Protein AF-A0A959KXU4-F1 (afdb_monomer_lite)

Foldseek 3Di:
DVVVVVVVVVVCVVVCPPPLVVVLVVLLVVLLVCLLVPQDDPDPVVCLLAPVLLCVVVVNDDPVVHDPCVVVVVHDCPRNVVLNVQQVVCVVVVNNDPSVSSSVVSSVVSVVVSVVVVVD

pLDDT: mean 89.38, std 8.3, range [63.88, 97.56]

Sequence (120 aa):
MWRRFLHSLRQAGEEARLPLLPLLGVCLLFHLWTAYASIGYHHADEHFQILEFANHALKGSPASDLPWEYGERIRPALQPMLAAGFFQALSWLGVDHVIWWNYLLKALTSMISLLTIVLA

Radius of gyration: 19.83 Å; chains: 1; bounding box: 32×41×54 Å

Secondary structure (DSSP, 8-state):
-HHHHHHHHHHHHHH----HHHHHHHHHHHHHHHHHH--S-SSTHHHHTTHHHHHHHTTSS-GGGS-HHHHHT-S-SHHHHHHHHHHHHHHHTT---HHHHHHHHHHHHHHHHHHHHHH-

Structure (mmCIF, N/CA/C/O backbone):
data_AF-A0A959KXU4-F1
#
_entry.id   AF-A0A959KXU4-F1
#
loop_
_atom_site.group_PDB
_atom_site.id
_atom_site.type_symbol
_atom_site.label_atom_id
_atom_site.label_alt_id
_atom_site.label_comp_id
_atom_site.label_asym_id
_atom_site.label_entity_id
_atom_site.label_seq_id
_atom_site.pdbx_PDB_ins_code
_atom_site.Cartn_x
_atom_site.Cartn_y
_atom_site.Cartn_z
_atom_site.occupancy
_atom_site.B_iso_or_equiv
_atom_site.auth_seq_id
_atom_site.auth_comp_id
_atom_site.auth_asym_id
_atom_site.auth_atom_id
_atom_site.pdbx_PDB_model_num
ATOM 1 N N . MET A 1 1 ? -14.734 -25.777 33.171 1.00 72.38 1 MET A N 1
ATOM 2 C CA . MET A 1 1 ? -13.634 -24.825 32.897 1.00 72.38 1 MET A CA 1
ATOM 3 C C . MET A 1 1 ? -13.990 -23.872 31.751 1.00 72.38 1 MET A C 1
ATOM 5 O O . MET A 1 1 ? -14.083 -22.678 31.993 1.00 72.38 1 MET A O 1
ATOM 9 N N . TRP A 1 2 ? -14.340 -24.380 30.564 1.00 63.88 2 TRP A N 1
ATOM 10 C CA . TRP A 1 2 ? -14.630 -23.564 29.369 1.00 63.88 2 TRP A CA 1
ATOM 11 C C . TRP A 1 2 ? -15.817 -22.592 29.480 1.00 63.88 2 TRP A C 1
ATOM 13 O O . TRP A 1 2 ? -15.726 -21.444 29.067 1.00 63.88 2 TRP A O 1
ATOM 23 N N . ARG A 1 3 ? -16.924 -23.010 30.109 1.00 84.12 3 ARG A N 1
ATOM 24 C CA . ARG A 1 3 ? -18.111 -22.147 30.274 1.00 84.12 3 ARG A CA 1
ATOM 25 C C . ARG A 1 3 ? -17.838 -20.886 31.095 1.00 84.12 3 ARG A C 1
ATOM 27 O O . ARG A 1 3 ? -18.394 -19.842 30.788 1.00 84.12 3 ARG A O 1
ATOM 34 N N . ARG A 1 4 ? -16.979 -20.979 32.117 1.00 85.94 4 ARG A N 1
ATOM 35 C CA . ARG A 1 4 ? -16.603 -19.821 32.943 1.00 85.94 4 ARG A CA 1
ATOM 36 C C . ARG A 1 4 ? -15.742 -18.849 32.147 1.00 85.94 4 ARG A C 1
ATOM 38 O O . ARG A 1 4 ? -16.044 -17.670 32.162 1.00 85.94 4 ARG A O 1
ATOM 45 N N . PHE A 1 5 ? -14.771 -19.369 31.394 1.00 82.88 5 PHE A N 1
ATOM 46 C CA . PHE A 1 5 ? -13.923 -18.579 30.502 1.00 82.88 5 PHE A CA 1
ATOM 47 C C . PHE A 1 5 ? -14.739 -17.808 29.448 1.00 82.88 5 PHE A C 1
ATOM 49 O O . PHE A 1 5 ? -14.576 -16.599 29.298 1.00 82.88 5 PHE A O 1
ATOM 56 N N . LEU A 1 6 ? -15.686 -18.481 28.786 1.00 82.06 6 LEU A N 1
ATOM 57 C CA . LEU A 1 6 ? -16.576 -17.851 27.805 1.00 82.06 6 LEU A CA 1
ATOM 58 C C . LEU A 1 6 ? -17.501 -16.800 28.438 1.00 82.06 6 LEU A C 1
ATOM 60 O O . LEU A 1 6 ? -17.713 -15.744 27.850 1.00 82.06 6 LEU A O 1
ATOM 64 N N . HIS A 1 7 ? -18.012 -17.052 29.647 1.00 81.38 7 HIS A N 1
ATOM 65 C CA . HIS A 1 7 ? -18.781 -16.051 30.390 1.00 81.38 7 HIS A CA 1
ATOM 66 C C . HIS A 1 7 ? -17.941 -14.829 30.769 1.00 81.38 7 HIS A C 1
ATOM 68 O O . HIS A 1 7 ? -18.424 -13.714 30.606 1.00 81.38 7 HIS A O 1
ATOM 74 N N . SER A 1 8 ? -16.693 -15.016 31.205 1.00 78.50 8 SER A N 1
ATOM 75 C CA . SER A 1 8 ? -15.790 -13.902 31.513 1.00 78.50 8 SER A CA 1
ATOM 76 C C . SER A 1 8 ? -15.415 -13.082 30.278 1.00 78.50 8 SER A C 1
ATOM 78 O O . SER A 1 8 ? -15.364 -11.864 30.374 1.00 78.50 8 SER A O 1
ATOM 80 N N . LEU A 1 9 ? -15.224 -13.704 29.108 1.00 74.62 9 LEU A N 1
ATOM 81 C CA . LEU A 1 9 ? -14.994 -12.965 27.859 1.00 74.62 9 LEU A CA 1
ATOM 82 C C . LEU A 1 9 ? -16.229 -12.175 27.424 1.00 74.62 9 LEU A C 1
ATOM 84 O O . LEU A 1 9 ? -16.106 -11.043 26.965 1.00 74.62 9 LEU A O 1
ATOM 88 N N . ARG A 1 10 ? -17.422 -12.752 27.596 1.00 73.88 10 ARG A N 1
ATOM 89 C CA . ARG A 1 10 ? -18.679 -12.070 27.284 1.00 73.88 10 ARG A CA 1
ATOM 90 C C . ARG A 1 10 ? -18.936 -10.892 28.224 1.00 73.88 10 ARG A C 1
ATOM 92 O O . ARG A 1 10 ? -19.278 -9.823 27.743 1.00 73.88 10 ARG A O 1
ATOM 99 N N . GLN A 1 11 ? -18.730 -11.069 29.530 1.00 78.06 11 GLN A N 1
ATOM 100 C CA . GLN A 1 11 ? -18.829 -9.973 30.499 1.00 78.06 11 GLN A CA 1
ATOM 101 C C . GLN A 1 11 ? -17.797 -8.884 30.217 1.00 78.06 11 GLN A C 1
ATOM 103 O O . GLN A 1 11 ? -18.164 -7.719 30.157 1.00 78.06 11 GLN A O 1
ATOM 108 N N . ALA A 1 12 ? -16.541 -9.255 29.949 1.00 70.62 12 ALA A N 1
ATOM 109 C CA . ALA A 1 12 ? -15.511 -8.294 29.574 1.00 70.62 12 ALA A CA 1
ATOM 110 C C . ALA A 1 12 ? -15.875 -7.529 28.292 1.00 70.62 12 ALA A C 1
ATOM 112 O O . ALA A 1 12 ? -15.608 -6.340 28.218 1.00 70.62 12 ALA A O 1
ATOM 113 N N . GLY A 1 13 ? -16.510 -8.172 27.305 1.00 64.06 13 GLY A N 1
ATOM 114 C CA . GLY A 1 13 ? -17.003 -7.512 26.092 1.00 64.06 13 GLY A CA 1
ATOM 115 C C . GLY A 1 13 ? -18.200 -6.581 26.327 1.00 64.06 13 GLY A C 1
ATOM 116 O O . GLY A 1 13 ? -18.276 -5.527 25.707 1.00 64.06 13 GLY A O 1
ATOM 117 N N . GLU A 1 14 ? -19.114 -6.936 27.235 1.00 68.06 14 GLU A N 1
ATOM 118 C CA . GLU A 1 14 ? -20.256 -6.087 27.616 1.00 68.06 14 GLU A CA 1
ATOM 119 C C . GLU A 1 14 ? -19.831 -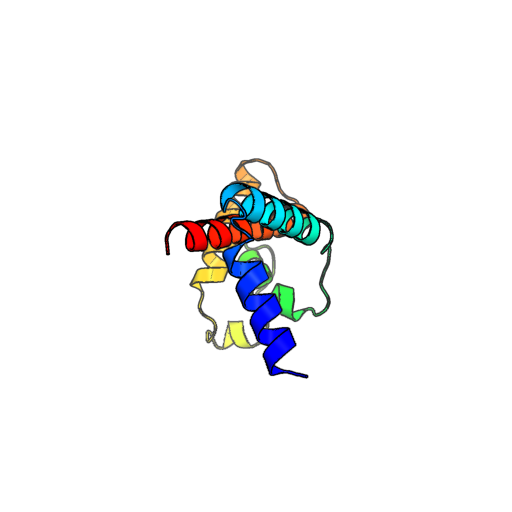4.897 28.506 1.00 68.06 14 GLU A C 1
ATOM 121 O O . GLU A 1 14 ? -20.417 -3.814 28.418 1.00 68.06 14 GLU A O 1
ATOM 126 N N . GLU A 1 15 ? -18.787 -5.066 29.324 1.00 68.62 15 GLU A N 1
ATOM 127 C CA . GLU A 1 15 ? -18.176 -4.011 30.147 1.00 68.62 15 GLU A CA 1
ATOM 128 C C . GLU A 1 15 ? -17.208 -3.124 29.356 1.00 68.62 15 GLU A C 1
ATOM 130 O O . GLU A 1 15 ? -17.120 -1.920 29.613 1.00 68.62 15 GLU A O 1
ATOM 135 N N . ALA A 1 16 ? -16.522 -3.688 28.358 1.00 64.06 16 ALA A N 1
ATOM 136 C CA . ALA A 1 16 ? -15.686 -2.970 27.408 1.00 64.06 16 ALA A CA 1
ATOM 137 C C . ALA A 1 16 ? -16.560 -2.161 26.443 1.00 64.06 16 ALA A C 1
ATOM 139 O O . ALA A 1 16 ? -16.619 -2.410 25.241 1.00 64.06 16 ALA A O 1
ATOM 140 N N . ARG A 1 17 ? -17.179 -1.097 26.958 1.00 65.38 17 ARG A N 1
ATOM 141 C CA . ARG A 1 17 ? -17.645 0.043 26.161 1.00 65.38 17 ARG A CA 1
ATOM 142 C C . ARG A 1 17 ? -16.438 0.830 25.650 1.00 65.38 17 ARG A C 1
ATOM 144 O O . ARG A 1 17 ? -16.310 2.021 25.926 1.00 65.38 17 ARG A O 1
ATOM 151 N N . LEU A 1 18 ? -15.506 0.159 24.973 1.00 67.44 18 LEU A N 1
ATOM 152 C CA . LEU A 1 18 ? -14.380 0.838 24.358 1.00 67.44 18 LEU A CA 1
ATOM 153 C C . LEU A 1 18 ? -14.953 1.759 23.281 1.00 67.44 18 LEU A C 1
ATOM 155 O O . LEU A 1 18 ? -15.647 1.285 22.377 1.00 67.44 18 LEU A O 1
ATOM 159 N N . PRO A 1 19 ? -14.722 3.075 23.376 1.00 82.12 19 PRO A N 1
ATOM 160 C CA . PRO A 1 19 ? -15.186 3.984 22.349 1.00 82.12 19 PRO A CA 1
ATOM 161 C C . PRO A 1 19 ? -14.517 3.604 21.021 1.00 82.12 19 PRO A C 1
ATOM 163 O O . PRO A 1 19 ? -13.299 3.425 20.947 1.00 82.12 19 PRO A O 1
ATOM 166 N N . LEU A 1 20 ? -15.331 3.475 19.970 1.00 83.06 20 LEU A N 1
ATOM 167 C CA . LEU A 1 20 ? -14.886 3.055 18.638 1.00 83.06 20 LEU A CA 1
ATOM 168 C C . LEU A 1 20 ? -13.742 3.940 18.119 1.00 83.06 20 LEU A C 1
ATOM 170 O O . LEU A 1 20 ? -12.788 3.441 17.535 1.00 83.06 20 LEU A O 1
ATOM 174 N N . LEU A 1 21 ? -13.798 5.247 18.391 1.00 84.50 21 LEU A N 1
ATOM 175 C CA . LEU A 1 21 ? -12.806 6.216 17.924 1.00 84.50 21 LEU A CA 1
ATOM 176 C C . LEU A 1 21 ? -11.381 5.940 18.460 1.00 84.50 21 LEU A C 1
ATOM 178 O O . LEU A 1 21 ? -10.477 5.792 17.638 1.00 84.50 21 LEU A O 1
ATOM 182 N N . PRO A 1 22 ? -11.137 5.805 19.781 1.00 89.38 22 PRO A N 1
ATOM 183 C CA . PRO A 1 22 ? -9.837 5.370 20.293 1.00 89.38 22 PRO A CA 1
ATOM 184 C C . PRO A 1 22 ? -9.364 4.018 19.768 1.00 89.38 22 PRO A C 1
ATOM 186 O O . PRO A 1 22 ? -8.176 3.874 19.492 1.00 89.38 22 PRO A O 1
ATOM 189 N N . LEU A 1 23 ? -10.264 3.048 19.584 1.00 90.50 23 LEU A N 1
ATOM 190 C CA . LEU A 1 23 ? -9.890 1.750 19.023 1.00 90.50 23 LEU A CA 1
ATOM 191 C C . LEU A 1 23 ? -9.391 1.892 17.579 1.00 90.50 23 LEU A C 1
ATOM 193 O O . LEU A 1 23 ? -8.307 1.413 17.257 1.00 90.50 23 LEU A O 1
ATOM 197 N N . LEU A 1 24 ? -10.136 2.607 16.733 1.00 91.94 24 LEU A N 1
ATOM 198 C CA . LEU A 1 24 ? -9.730 2.904 15.358 1.00 91.94 24 LEU A CA 1
ATOM 199 C C . LEU A 1 24 ? -8.424 3.704 15.314 1.00 91.94 24 LEU A C 1
ATOM 201 O O . LEU A 1 24 ? -7.583 3.444 14.458 1.00 91.94 24 LEU A O 1
ATOM 205 N N . GLY A 1 25 ? -8.225 4.628 16.257 1.00 93.25 25 GLY A N 1
ATOM 206 C CA . GLY A 1 25 ? -6.976 5.371 16.412 1.00 93.25 25 GLY A CA 1
ATOM 207 C C . GLY A 1 25 ? -5.789 4.453 16.700 1.00 93.25 25 GLY A C 1
ATOM 208 O O . GLY A 1 25 ? -4.768 4.543 16.023 1.00 93.25 25 GLY A O 1
ATOM 209 N N . VAL A 1 26 ? -5.931 3.519 17.644 1.00 95.25 26 VAL A N 1
ATOM 210 C CA . VAL A 1 26 ? -4.902 2.506 17.930 1.00 95.25 26 VAL A CA 1
ATOM 211 C C . VAL A 1 26 ? -4.646 1.639 16.697 1.00 95.25 26 VAL A C 1
ATOM 213 O O . VAL A 1 26 ? -3.492 1.460 16.310 1.00 95.25 26 VAL A O 1
ATOM 216 N N . CYS A 1 27 ? -5.695 1.153 16.031 1.00 95.19 27 CYS A N 1
ATOM 217 C CA . CYS A 1 27 ? -5.555 0.369 14.806 1.00 95.19 27 CYS A CA 1
ATOM 218 C C . CYS A 1 27 ? -4.789 1.139 13.723 1.00 95.19 27 CYS A C 1
ATOM 220 O O . CYS A 1 27 ? -3.867 0.578 13.134 1.00 95.19 27 CYS A O 1
ATOM 222 N N . LEU A 1 28 ? -5.121 2.410 13.488 1.00 95.31 28 LEU A N 1
ATOM 223 C CA . LEU A 1 28 ? -4.435 3.254 12.511 1.00 95.31 28 LEU A CA 1
ATOM 224 C C . LEU A 1 28 ? -2.950 3.408 12.851 1.00 95.31 28 LEU A C 1
ATOM 226 O O . LEU A 1 28 ? -2.108 3.223 11.977 1.00 95.31 28 LEU A O 1
ATOM 230 N N . LEU A 1 29 ? -2.615 3.685 14.114 1.00 96.75 29 LEU A N 1
ATOM 231 C CA . LEU A 1 29 ? -1.223 3.818 14.552 1.00 96.75 29 LEU A CA 1
ATOM 232 C C . LEU A 1 29 ? -0.417 2.543 14.286 1.00 96.75 29 LEU A C 1
ATOM 234 O O . LEU A 1 29 ? 0.686 2.620 13.746 1.00 96.75 29 LEU A O 1
ATOM 238 N N . PHE A 1 30 ? -0.978 1.373 14.602 1.00 97.00 30 PHE A N 1
ATOM 239 C CA . PHE A 1 30 ? -0.326 0.096 14.311 1.00 97.00 30 PHE A CA 1
ATOM 240 C C . PHE A 1 30 ? -0.155 -0.141 12.809 1.00 97.00 30 PHE A C 1
ATOM 242 O O . PHE A 1 30 ? 0.908 -0.587 12.389 1.00 97.00 30 PHE A O 1
ATOM 249 N N . HIS A 1 31 ? -1.152 0.189 11.986 1.00 95.62 31 HIS A N 1
ATOM 250 C CA . HIS A 1 31 ? -1.030 0.030 10.537 1.00 95.62 31 HIS A CA 1
ATOM 251 C C . HIS A 1 31 ? 0.027 0.957 9.940 1.00 95.62 31 HIS A C 1
ATOM 253 O O . HIS A 1 31 ? 0.817 0.503 9.118 1.00 95.62 31 HIS A O 1
ATOM 259 N N . LEU A 1 32 ? 0.084 2.223 10.362 1.00 95.38 32 LEU A N 1
ATOM 260 C CA . LEU A 1 32 ? 1.110 3.165 9.908 1.00 95.38 32 LEU A CA 1
ATOM 261 C C . LEU A 1 32 ? 2.507 2.713 10.340 1.00 95.38 32 LEU A C 1
ATOM 263 O O . LEU A 1 32 ? 3.434 2.718 9.531 1.00 95.38 32 LEU A O 1
ATOM 267 N N . TRP A 1 33 ? 2.647 2.256 11.587 1.00 95.88 33 TRP A N 1
ATOM 268 C CA . TRP A 1 33 ? 3.898 1.693 12.083 1.00 95.88 33 TRP A CA 1
ATOM 269 C C . TRP A 1 33 ? 4.333 0.479 11.262 1.00 95.88 33 TRP A C 1
ATOM 271 O O . TRP A 1 33 ? 5.456 0.441 10.770 1.00 95.88 33 TRP A O 1
ATOM 281 N N . THR A 1 34 ? 3.445 -0.493 11.056 1.00 93.56 34 THR A N 1
ATOM 282 C CA . THR A 1 34 ? 3.754 -1.694 10.273 1.00 93.56 34 THR A CA 1
ATOM 283 C C . THR A 1 34 ? 4.019 -1.358 8.809 1.00 93.56 34 THR A C 1
ATOM 285 O O . THR A 1 34 ? 4.930 -1.929 8.213 1.00 93.56 34 THR A O 1
ATOM 288 N N . ALA A 1 35 ? 3.292 -0.409 8.216 1.00 92.81 35 ALA A N 1
ATOM 289 C CA . ALA A 1 35 ? 3.545 0.059 6.856 1.00 92.81 35 ALA A CA 1
ATOM 290 C C . ALA A 1 35 ? 4.953 0.648 6.720 1.00 92.81 35 ALA A C 1
ATOM 292 O O . ALA A 1 35 ? 5.627 0.375 5.729 1.00 92.81 35 ALA A O 1
ATOM 293 N N . TYR A 1 36 ? 5.403 1.414 7.718 1.00 92.69 36 TYR A N 1
ATOM 294 C CA . TYR A 1 36 ? 6.744 1.992 7.748 1.00 92.69 36 TYR A CA 1
ATOM 295 C C . TYR A 1 36 ? 7.824 0.945 8.032 1.00 92.69 36 TYR A C 1
ATOM 297 O O . TYR A 1 36 ? 8.850 0.936 7.367 1.00 92.69 36 TYR A O 1
ATOM 305 N N . ALA A 1 37 ? 7.599 0.049 8.996 1.00 92.06 37 ALA A N 1
ATOM 306 C CA . ALA A 1 37 ? 8.579 -0.947 9.424 1.00 92.06 37 ALA A CA 1
ATOM 307 C C . ALA A 1 37 ? 8.739 -2.113 8.431 1.00 92.06 37 ALA A C 1
ATOM 309 O O . ALA A 1 37 ? 9.790 -2.750 8.401 1.00 92.06 37 ALA A O 1
ATOM 310 N N . SER A 1 38 ? 7.728 -2.389 7.598 1.00 86.06 38 SER A N 1
ATOM 311 C CA . SER A 1 38 ? 7.756 -3.436 6.561 1.00 86.06 38 SER A CA 1
ATOM 312 C C . SER A 1 38 ? 8.453 -2.976 5.274 1.00 86.06 38 SER A C 1
ATOM 314 O O . SER A 1 38 ? 7.891 -3.053 4.175 1.00 86.06 38 SER A O 1
ATOM 316 N N . ILE A 1 39 ? 9.678 -2.463 5.411 1.00 80.12 39 ILE A N 1
ATOM 317 C CA . ILE A 1 39 ? 10.529 -2.096 4.274 1.00 80.12 39 ILE A CA 1
ATOM 318 C C . ILE A 1 39 ? 11.095 -3.374 3.648 1.00 80.12 39 ILE A C 1
ATOM 320 O O . ILE A 1 39 ? 11.693 -4.196 4.338 1.00 80.12 39 ILE A O 1
ATOM 324 N N . GLY A 1 40 ? 10.937 -3.514 2.331 1.00 81.19 40 GLY A N 1
ATOM 325 C CA . GLY A 1 40 ? 11.343 -4.702 1.581 1.00 81.19 40 GLY A CA 1
ATOM 326 C C . GLY A 1 40 ? 10.184 -5.668 1.338 1.00 81.19 40 GLY A C 1
ATOM 327 O O . GLY A 1 40 ? 9.020 -5.271 1.386 1.00 81.19 40 GLY A O 1
ATOM 328 N N . TYR A 1 41 ? 10.527 -6.920 1.047 1.00 80.25 41 TYR A N 1
ATOM 329 C CA . TYR A 1 41 ? 9.596 -8.016 0.778 1.00 80.25 41 TYR A CA 1
ATOM 330 C C . TYR A 1 41 ? 10.116 -9.301 1.426 1.00 80.25 41 TYR A C 1
ATOM 332 O O . TYR A 1 41 ? 11.333 -9.481 1.532 1.00 80.25 41 TYR A O 1
ATOM 340 N N . HIS A 1 42 ? 9.224 -10.203 1.846 1.00 82.25 42 HIS A N 1
ATOM 341 C CA . HIS A 1 42 ? 9.637 -11.551 2.261 1.00 82.25 42 HIS A CA 1
ATOM 342 C C . HIS A 1 42 ? 9.733 -12.486 1.054 1.00 82.25 42 HIS A C 1
ATOM 344 O O . HIS A 1 42 ? 10.694 -13.245 0.930 1.00 82.25 42 HIS A O 1
ATOM 350 N N . HIS A 1 43 ? 8.785 -12.376 0.124 1.00 84.88 43 HIS A N 1
ATOM 351 C CA . HIS A 1 43 ? 8.803 -13.063 -1.162 1.00 84.88 43 HIS A CA 1
ATOM 352 C C . HIS A 1 43 ? 8.606 -12.089 -2.317 1.00 84.88 43 HIS A C 1
ATOM 354 O O . HIS A 1 43 ? 7.799 -11.171 -2.230 1.00 84.88 43 HIS A O 1
ATOM 360 N N . ALA A 1 44 ? 9.325 -12.318 -3.420 1.00 81.56 44 ALA A N 1
ATOM 361 C CA . ALA A 1 44 ? 9.243 -11.464 -4.604 1.00 81.56 44 ALA A CA 1
ATOM 362 C C . ALA A 1 44 ? 7.791 -11.296 -5.082 1.00 81.56 44 ALA A C 1
ATOM 364 O O . ALA A 1 44 ? 7.387 -10.193 -5.444 1.00 81.56 44 ALA A O 1
ATOM 365 N N . ASP A 1 45 ? 6.992 -12.365 -5.003 1.00 83.75 45 ASP A N 1
ATOM 366 C CA . ASP A 1 45 ? 5.591 -12.355 -5.418 1.00 83.75 45 ASP A CA 1
ATOM 367 C C . ASP A 1 45 ? 4.779 -11.233 -4.741 1.00 83.75 45 ASP A C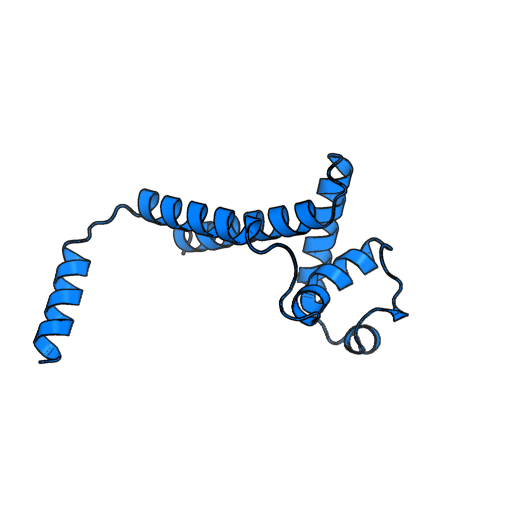 1
ATOM 369 O O . ASP A 1 45 ? 3.960 -10.604 -5.394 1.00 83.75 45 ASP A O 1
ATOM 373 N N . GLU A 1 46 ? 5.092 -10.832 -3.503 1.00 83.75 46 GLU A N 1
ATOM 374 C CA . GLU A 1 46 ? 4.437 -9.698 -2.820 1.00 83.75 46 GLU A CA 1
ATOM 375 C C . GLU A 1 46 ? 4.468 -8.398 -3.641 1.00 83.75 46 GLU A C 1
ATOM 377 O O . GLU A 1 46 ? 3.515 -7.617 -3.620 1.00 83.75 46 GLU A O 1
ATOM 382 N N . HIS A 1 47 ? 5.546 -8.175 -4.395 1.00 85.75 47 HIS A N 1
ATOM 383 C CA . HIS A 1 47 ? 5.677 -7.038 -5.302 1.00 85.75 47 HIS A CA 1
ATOM 384 C C . HIS A 1 47 ? 5.034 -7.314 -6.662 1.00 85.75 47 HIS A C 1
ATOM 386 O O . HIS A 1 47 ? 4.370 -6.441 -7.229 1.00 85.75 47 HIS A O 1
ATOM 392 N N . PHE A 1 48 ? 5.177 -8.536 -7.168 1.00 87.69 48 PHE A N 1
ATOM 393 C CA . PHE A 1 48 ? 4.675 -8.929 -8.479 1.00 87.69 48 PHE A CA 1
ATOM 394 C C . PHE A 1 48 ? 3.154 -9.122 -8.535 1.00 87.69 48 PHE A C 1
ATOM 396 O O . PHE A 1 48 ? 2.603 -9.248 -9.620 1.00 87.69 48 PHE A O 1
ATOM 403 N N . GLN A 1 49 ? 2.427 -9.053 -7.419 1.00 88.19 49 GLN A N 1
ATOM 404 C CA . GLN A 1 49 ? 0.961 -9.087 -7.452 1.00 88.19 49 GLN A CA 1
ATOM 405 C C . GLN A 1 49 ? 0.328 -7.755 -7.908 1.00 88.19 49 GLN A C 1
ATOM 407 O O . GLN A 1 49 ? -0.719 -7.776 -8.565 1.00 88.19 49 GLN A O 1
ATOM 412 N N . ILE A 1 50 ? 0.920 -6.608 -7.539 1.00 92.69 50 ILE A N 1
ATOM 413 C CA . ILE A 1 50 ? 0.356 -5.259 -7.773 1.00 92.69 50 ILE A CA 1
ATOM 414 C C . ILE A 1 50 ? 1.439 -4.258 -8.185 1.00 92.69 50 ILE A C 1
ATOM 416 O O . ILE A 1 50 ? 1.294 -3.599 -9.214 1.00 92.69 50 ILE A O 1
ATOM 420 N N . LEU A 1 51 ? 2.502 -4.127 -7.383 1.00 92.69 51 LEU A N 1
ATOM 421 C CA . LEU A 1 51 ? 3.492 -3.053 -7.518 1.00 92.69 51 LEU A CA 1
ATOM 422 C C . LEU A 1 51 ? 4.234 -3.123 -8.850 1.00 92.69 51 LEU A C 1
ATOM 424 O O . LEU A 1 51 ? 4.360 -2.105 -9.523 1.00 92.69 51 LEU A O 1
ATOM 428 N N . GLU A 1 52 ? 4.661 -4.313 -9.266 1.00 92.75 52 GLU A N 1
ATOM 429 C CA . GLU A 1 52 ? 5.423 -4.449 -10.506 1.00 92.75 52 GLU A CA 1
ATOM 430 C C . GLU A 1 52 ? 4.551 -4.234 -11.748 1.00 92.75 52 GLU A C 1
ATOM 432 O O . GLU A 1 52 ? 4.960 -3.569 -12.696 1.00 92.75 52 GLU A O 1
ATOM 437 N N . PHE A 1 53 ? 3.304 -4.715 -11.727 1.00 94.25 53 PHE A N 1
ATOM 438 C CA . PHE A 1 53 ? 2.343 -4.443 -12.800 1.00 94.25 53 PHE A CA 1
ATOM 439 C C . PHE A 1 53 ? 2.036 -2.940 -12.901 1.00 94.25 53 PHE A C 1
ATOM 441 O O . PHE A 1 53 ? 1.909 -2.408 -14.005 1.00 94.25 53 PHE A O 1
ATOM 448 N N . ALA A 1 54 ? 1.950 -2.242 -11.763 1.00 95.19 54 ALA A N 1
ATOM 449 C CA . ALA A 1 54 ? 1.803 -0.791 -11.727 1.00 95.19 54 ALA A CA 1
ATOM 450 C C . ALA A 1 54 ? 3.055 -0.078 -12.268 1.00 95.19 54 ALA A C 1
ATOM 452 O O . ALA A 1 54 ? 2.935 0.842 -13.075 1.00 95.19 54 ALA A O 1
ATOM 453 N N . ASN A 1 55 ? 4.252 -0.532 -11.889 1.00 93.94 55 ASN A N 1
ATOM 454 C CA . ASN A 1 55 ? 5.515 0.012 -12.385 1.00 93.94 55 ASN A CA 1
ATOM 455 C C . ASN A 1 55 ? 5.664 -0.184 -13.901 1.00 93.94 55 ASN A C 1
ATOM 457 O O . ASN A 1 55 ? 6.028 0.744 -14.623 1.00 93.94 55 ASN A O 1
ATOM 461 N N . HIS A 1 56 ? 5.296 -1.359 -14.413 1.00 94.81 56 HIS A N 1
ATOM 462 C CA . HIS A 1 56 ? 5.250 -1.630 -15.846 1.00 94.81 56 HIS A CA 1
ATOM 463 C C . HIS A 1 56 ? 4.282 -0.695 -16.584 1.00 94.81 56 HIS A C 1
ATOM 465 O O . HIS A 1 56 ? 4.626 -0.157 -17.636 1.00 94.81 56 HIS A O 1
ATOM 471 N N . ALA A 1 57 ? 3.098 -0.437 -16.019 1.00 94.81 57 ALA A N 1
ATOM 472 C CA . ALA A 1 57 ? 2.132 0.505 -16.588 1.00 94.81 57 ALA A CA 1
ATOM 473 C C . ALA A 1 57 ? 2.695 1.933 -16.701 1.00 94.81 57 ALA A C 1
ATOM 475 O O . ALA A 1 57 ? 2.384 2.654 -17.650 1.00 94.81 57 ALA A O 1
ATOM 476 N N . LEU A 1 58 ? 3.569 2.313 -15.766 1.00 95.31 58 LEU A N 1
ATOM 477 C CA . LEU A 1 58 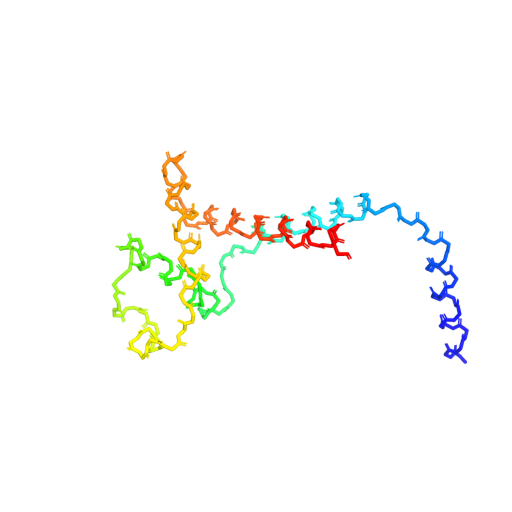? 4.314 3.575 -15.766 1.00 95.31 58 LEU A CA 1
ATOM 478 C C . LEU A 1 58 ? 5.611 3.524 -16.591 1.00 95.31 58 LEU A C 1
ATOM 480 O O . LEU A 1 58 ? 6.374 4.486 -16.589 1.00 95.31 58 LEU A O 1
ATOM 484 N N . LYS A 1 59 ? 5.849 2.437 -17.338 1.00 94.31 59 LYS A N 1
ATOM 485 C CA . LYS A 1 59 ? 7.053 2.194 -18.155 1.00 94.31 59 LYS A CA 1
ATOM 486 C C . LYS A 1 59 ? 8.353 2.113 -17.341 1.00 94.31 59 LYS A C 1
ATOM 488 O O . LYS A 1 59 ? 9.427 2.330 -17.895 1.00 94.31 59 LYS A O 1
ATOM 493 N N . GLY A 1 60 ? 8.259 1.792 -16.051 1.00 90.62 60 GLY A N 1
ATOM 494 C CA . GLY A 1 60 ? 9.406 1.627 -15.156 1.00 90.62 60 GLY A CA 1
ATOM 495 C C . GLY A 1 60 ? 10.107 0.270 -15.276 1.00 90.62 60 GLY A C 1
ATOM 496 O O . GLY A 1 60 ? 11.300 0.195 -14.998 1.00 90.62 60 GLY A O 1
ATOM 497 N N . SER A 1 61 ? 9.401 -0.766 -15.744 1.00 92.38 61 SER A N 1
ATOM 498 C CA . SER A 1 61 ? 9.954 -2.111 -15.980 1.00 92.38 61 SER A CA 1
ATOM 499 C C . SER A 1 61 ? 9.512 -2.666 -17.335 1.00 92.38 61 SER A C 1
ATOM 501 O O . SER A 1 61 ? 8.367 -2.431 -17.747 1.00 92.38 61 SER A O 1
ATOM 503 N N . PRO A 1 62 ? 10.367 -3.413 -18.053 1.00 94.50 62 PRO A N 1
ATOM 504 C CA . PRO A 1 62 ? 9.975 -4.077 -19.290 1.00 94.50 62 PRO A CA 1
ATOM 505 C C . PRO A 1 62 ? 9.031 -5.255 -19.011 1.00 94.50 62 PRO A C 1
ATOM 507 O O . PRO A 1 62 ? 9.047 -5.863 -17.946 1.00 94.50 62 PRO A O 1
ATOM 510 N N . ALA A 1 63 ? 8.214 -5.614 -20.003 1.00 92.44 63 ALA A N 1
ATOM 511 C CA . ALA A 1 63 ? 7.288 -6.744 -19.887 1.00 92.44 63 ALA A CA 1
ATOM 512 C C . ALA A 1 63 ? 7.998 -8.099 -19.699 1.00 92.44 63 ALA A C 1
ATOM 514 O O . ALA A 1 63 ? 7.385 -9.034 -19.196 1.00 92.44 63 ALA A O 1
ATOM 515 N N . SER A 1 64 ? 9.268 -8.208 -20.108 1.00 92.88 64 SER A N 1
ATOM 516 C CA . SER A 1 64 ? 10.097 -9.408 -19.927 1.00 92.88 64 SER A CA 1
ATOM 517 C C . SER A 1 64 ? 10.368 -9.745 -18.466 1.00 92.88 64 SER A C 1
ATOM 519 O O . SER A 1 64 ? 10.656 -10.898 -18.163 1.00 92.88 64 SER A O 1
ATOM 521 N N . ASP A 1 65 ? 10.289 -8.745 -17.590 1.00 91.88 65 ASP A N 1
ATOM 522 C CA . ASP A 1 65 ? 10.606 -8.890 -16.171 1.00 91.88 65 ASP A CA 1
ATOM 523 C C . ASP A 1 65 ? 9.349 -9.239 -15.363 1.00 91.88 65 ASP A C 1
ATOM 525 O O . ASP A 1 65 ? 9.434 -9.541 -14.175 1.00 91.88 65 ASP A O 1
ATOM 529 N N . LEU A 1 66 ? 8.175 -9.220 -16.007 1.00 92.50 66 LEU A N 1
ATOM 530 C CA . LEU A 1 66 ? 6.914 -9.579 -15.382 1.00 92.50 66 LEU A CA 1
ATOM 531 C C . LEU A 1 66 ? 6.699 -11.101 -15.346 1.00 92.50 66 LEU A C 1
ATOM 533 O O . LEU A 1 66 ? 7.201 -11.830 -16.205 1.00 92.50 66 LEU A O 1
ATOM 537 N N . PRO A 1 67 ? 5.891 -11.590 -14.389 1.00 91.69 67 PRO A N 1
ATOM 538 C CA . PRO A 1 67 ? 5.502 -12.987 -14.320 1.00 91.69 67 PRO A CA 1
ATOM 539 C C . PRO A 1 67 ? 4.757 -13.435 -15.579 1.00 91.69 67 PRO A C 1
ATOM 541 O O . PRO A 1 67 ? 4.133 -12.632 -16.281 1.00 91.69 67 PRO A O 1
ATOM 544 N N . TRP A 1 68 ? 4.765 -14.744 -15.829 1.00 92.12 68 TRP A N 1
ATOM 545 C CA . TRP A 1 68 ? 4.095 -15.359 -16.978 1.00 92.12 68 TRP A CA 1
ATOM 546 C C . TRP A 1 68 ? 2.596 -14.997 -17.057 1.00 92.12 68 TRP A C 1
ATOM 548 O O . TRP A 1 68 ? 2.053 -14.869 -18.155 1.00 92.12 68 TRP A O 1
ATOM 558 N N . GLU A 1 69 ? 1.942 -14.720 -15.920 1.00 92.62 69 GLU A N 1
ATOM 559 C CA . GLU A 1 69 ? 0.548 -14.270 -15.830 1.00 92.62 69 GLU A CA 1
ATOM 560 C C . GLU A 1 69 ? 0.274 -12.959 -16.580 1.00 92.62 69 GLU A C 1
ATOM 562 O O . GLU A 1 69 ? -0.860 -12.722 -17.006 1.00 92.62 69 GLU A O 1
ATOM 567 N N . TYR A 1 70 ? 1.285 -12.097 -16.741 1.00 92.31 70 TYR A N 1
ATOM 568 C CA . TYR A 1 70 ? 1.162 -10.879 -17.542 1.00 92.31 70 TYR A CA 1
ATOM 569 C C . TYR A 1 70 ? 0.974 -11.207 -19.026 1.00 92.31 70 TYR A C 1
ATOM 571 O O . TYR A 1 70 ? 0.088 -10.645 -19.673 1.00 92.31 70 TYR A O 1
ATOM 579 N N . GLY A 1 71 ? 1.762 -12.154 -19.546 1.00 92.88 71 GLY A N 1
ATOM 580 C CA . GLY A 1 71 ? 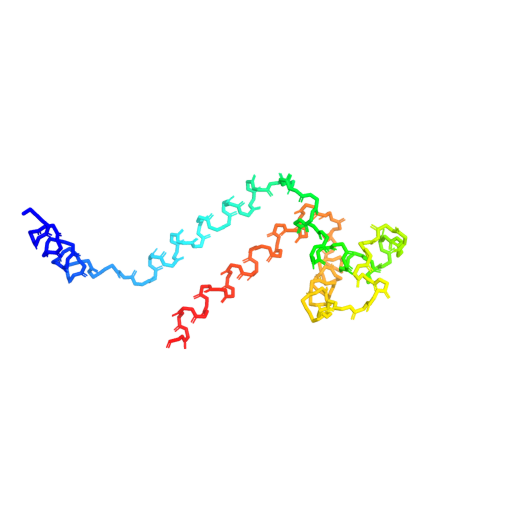1.657 -12.630 -20.927 1.00 92.88 71 GLY A CA 1
ATOM 581 C C . GLY A 1 71 ? 0.309 -13.293 -21.210 1.00 92.88 71 GLY A C 1
ATOM 582 O O . GLY A 1 71 ? -0.314 -13.010 -22.232 1.00 92.88 71 GLY A O 1
ATOM 583 N N . GLU A 1 72 ? -0.182 -14.086 -20.256 1.00 95.19 72 GLU A N 1
ATOM 584 C CA . GLU A 1 72 ? -1.478 -14.777 -20.340 1.00 95.19 72 GLU A CA 1
ATOM 585 C C . GLU A 1 72 ? -2.687 -13.871 -20.043 1.00 95.19 72 GLU A C 1
ATOM 587 O O . GLU A 1 72 ? -3.833 -14.265 -20.257 1.00 95.19 72 GLU A O 1
ATOM 592 N N . ARG A 1 73 ? -2.463 -12.636 -19.570 1.00 92.44 73 ARG A N 1
ATOM 593 C CA . ARG A 1 73 ? -3.509 -11.631 -19.282 1.00 92.44 73 ARG A CA 1
ATOM 594 C C . ARG A 1 73 ? -4.609 -12.122 -18.331 1.00 92.44 73 ARG A C 1
ATOM 596 O O . ARG A 1 73 ? -5.758 -11.694 -18.426 1.00 92.44 73 ARG A O 1
ATOM 603 N N . ILE A 1 74 ? -4.262 -12.997 -17.392 1.00 93.00 74 ILE A N 1
ATOM 604 C CA . ILE A 1 74 ? -5.234 -13.621 -16.480 1.00 93.00 74 ILE A CA 1
ATOM 605 C C . ILE A 1 74 ? -5.515 -12.792 -15.220 1.00 93.00 74 ILE A C 1
ATOM 607 O O . ILE A 1 74 ? -6.506 -13.027 -14.528 1.00 93.00 74 ILE A O 1
ATOM 611 N N . ARG A 1 75 ? -4.652 -11.821 -14.894 1.00 89.44 75 ARG A N 1
ATOM 612 C CA . ARG A 1 75 ? -4.764 -11.030 -13.662 1.00 89.44 75 ARG A CA 1
ATOM 613 C C . ARG A 1 75 ? -5.701 -9.824 -13.838 1.00 89.44 75 ARG A C 1
ATOM 615 O O . ARG A 1 75 ? -5.542 -9.071 -14.801 1.00 89.44 75 ARG A O 1
ATOM 622 N N . PRO A 1 76 ? -6.616 -9.560 -12.883 1.00 92.56 76 PRO A N 1
ATOM 623 C CA . PRO A 1 76 ? -7.412 -8.337 -12.881 1.00 92.56 76 PRO A CA 1
ATOM 624 C C . PRO A 1 76 ? -6.536 -7.076 -12.867 1.00 92.56 76 PRO A C 1
ATOM 626 O O . PRO A 1 76 ? -5.732 -6.873 -11.960 1.00 92.56 76 PRO A O 1
ATOM 629 N N . ALA A 1 77 ? -6.734 -6.193 -13.847 1.00 93.06 77 ALA A N 1
ATOM 630 C CA . ALA A 1 77 ? -5.919 -4.986 -14.006 1.00 93.06 77 ALA A CA 1
ATOM 631 C C . ALA A 1 77 ? -6.327 -3.822 -13.083 1.00 93.06 77 ALA A C 1
ATOM 633 O O . ALA A 1 77 ? -5.565 -2.870 -12.933 1.00 93.06 77 ALA A O 1
ATOM 634 N N . LEU A 1 78 ? -7.505 -3.876 -12.449 1.00 95.56 78 LEU A N 1
ATOM 635 C CA . LEU A 1 78 ? -8.035 -2.746 -11.679 1.00 95.56 78 LEU A CA 1
ATOM 636 C C . LEU A 1 78 ? -7.105 -2.327 -10.529 1.00 95.56 78 LEU A C 1
ATOM 638 O O . LEU A 1 78 ? -6.792 -1.147 -10.406 1.00 95.56 78 LEU A O 1
ATOM 642 N N . GLN A 1 79 ? -6.638 -3.276 -9.710 1.00 93.94 79 GLN A N 1
ATOM 643 C CA . GLN A 1 79 ? -5.772 -2.955 -8.569 1.00 93.94 79 GLN A CA 1
ATOM 644 C C . GLN A 1 79 ? -4.407 -2.390 -9.015 1.00 93.94 79 GLN A C 1
ATOM 646 O O . GLN A 1 79 ? -4.047 -1.316 -8.526 1.00 93.94 79 GLN A O 1
ATOM 651 N N . PRO A 1 80 ? -3.679 -3.009 -9.974 1.00 94.75 80 PRO A N 1
ATOM 652 C CA . PRO A 1 80 ? -2.457 -2.411 -10.515 1.00 94.75 80 PRO A CA 1
ATOM 653 C C . PRO A 1 80 ? -2.654 -1.021 -11.130 1.00 94.75 80 PRO A C 1
ATOM 655 O O . PRO A 1 80 ? -1.820 -0.147 -10.920 1.00 94.75 80 PRO A O 1
ATOM 658 N N . MET A 1 81 ? -3.749 -0.778 -11.861 1.00 96.75 81 MET A N 1
ATOM 659 C CA . MET A 1 81 ? -3.995 0.534 -12.478 1.00 96.75 81 MET A CA 1
ATOM 660 C C . MET A 1 81 ? -4.314 1.620 -11.447 1.00 96.75 81 MET A C 1
ATOM 662 O O . MET A 1 81 ? -3.864 2.754 -11.600 1.00 96.75 81 MET A O 1
ATOM 666 N N . LEU A 1 82 ? -5.046 1.289 -10.377 1.00 97.19 82 LEU A N 1
ATOM 667 C CA . LEU A 1 82 ? -5.268 2.219 -9.266 1.00 97.19 82 LEU A CA 1
ATOM 668 C C . LEU A 1 82 ? -3.949 2.571 -8.566 1.00 97.19 82 LEU A C 1
ATOM 670 O O . LEU A 1 82 ? -3.702 3.744 -8.290 1.00 97.19 82 LEU A O 1
ATOM 674 N N . ALA A 1 83 ? -3.079 1.581 -8.339 1.00 96.69 83 ALA A N 1
ATOM 675 C CA . ALA A 1 83 ? -1.745 1.816 -7.790 1.00 96.69 83 ALA A CA 1
ATOM 676 C C . ALA A 1 83 ? -0.882 2.677 -8.732 1.00 96.69 83 ALA A C 1
ATOM 678 O O . ALA A 1 83 ? -0.264 3.635 -8.276 1.00 96.69 83 ALA A O 1
ATOM 679 N N . ALA A 1 84 ? -0.899 2.412 -10.043 1.00 96.75 84 ALA A N 1
ATOM 680 C CA . ALA A 1 84 ? -0.175 3.209 -11.035 1.00 96.75 84 ALA A CA 1
ATOM 681 C C . ALA A 1 84 ? -0.649 4.670 -11.064 1.00 96.75 84 ALA A C 1
ATOM 683 O O . ALA A 1 84 ? 0.171 5.585 -11.044 1.00 96.75 84 ALA A O 1
ATOM 684 N N . GLY A 1 85 ? -1.965 4.908 -11.052 1.00 97.56 85 GLY A N 1
ATOM 685 C CA . GLY A 1 85 ? -2.528 6.258 -10.979 1.00 97.56 85 GLY A CA 1
ATOM 686 C C . GLY A 1 85 ? -2.143 6.984 -9.688 1.00 97.56 85 GLY A C 1
ATOM 687 O O . GLY A 1 85 ? -1.795 8.164 -9.719 1.00 97.56 85 GLY A O 1
ATOM 688 N N . PHE A 1 86 ? -2.133 6.269 -8.560 1.00 97.44 86 PHE A N 1
ATOM 689 C CA . PHE A 1 86 ? -1.675 6.806 -7.281 1.00 97.44 86 PHE A CA 1
ATOM 690 C C . PHE A 1 86 ? -0.187 7.185 -7.312 1.00 97.44 86 PHE A C 1
ATOM 692 O O . PHE A 1 86 ? 0.169 8.295 -6.923 1.00 97.44 86 PHE A O 1
ATOM 699 N N . PHE A 1 87 ? 0.682 6.318 -7.832 1.00 96.50 87 PHE A N 1
ATOM 700 C CA . PHE A 1 87 ? 2.115 6.598 -7.974 1.00 96.50 87 PHE A CA 1
ATOM 701 C C . PHE A 1 87 ? 2.389 7.749 -8.941 1.00 96.50 87 PHE A C 1
ATOM 703 O O . PHE A 1 87 ? 3.210 8.615 -8.647 1.00 96.50 87 PHE A O 1
ATOM 710 N N . GLN A 1 88 ? 1.645 7.832 -10.046 1.00 96.75 88 GLN A N 1
ATOM 711 C CA . GLN A 1 88 ? 1.726 8.966 -10.959 1.00 96.75 88 GLN A CA 1
ATOM 712 C C . GLN A 1 88 ? 1.351 10.277 -10.253 1.00 96.75 88 GLN A C 1
ATOM 714 O O . GLN A 1 88 ? 2.056 11.272 -10.412 1.00 96.75 88 GLN A O 1
ATOM 719 N N . ALA A 1 89 ? 0.302 10.284 -9.427 1.00 97.19 89 ALA A N 1
ATOM 720 C CA . ALA A 1 89 ? -0.060 11.457 -8.636 1.00 97.19 89 ALA A CA 1
ATOM 721 C C . ALA A 1 89 ? 1.030 11.829 -7.613 1.00 97.19 89 ALA A C 1
ATOM 723 O O . ALA A 1 89 ? 1.344 13.007 -7.462 1.00 97.19 89 ALA A O 1
ATOM 724 N N . LEU A 1 90 ? 1.653 10.845 -6.954 1.00 96.69 90 LEU A N 1
ATOM 725 C CA . LEU A 1 90 ? 2.783 11.080 -6.047 1.00 96.69 90 LEU A CA 1
ATOM 726 C C . LEU A 1 90 ? 3.997 11.674 -6.769 1.00 96.69 90 LEU A C 1
ATOM 728 O O . LEU A 1 90 ? 4.596 12.620 -6.259 1.00 96.69 90 LEU A O 1
ATOM 732 N N . SER A 1 91 ? 4.315 11.184 -7.969 1.00 95.06 91 SER A N 1
ATOM 733 C CA . SER A 1 91 ? 5.413 11.734 -8.774 1.00 95.06 91 SER A CA 1
ATOM 734 C C . SER A 1 91 ? 5.165 13.189 -9.181 1.00 95.06 91 SER A C 1
ATOM 736 O O . SER A 1 91 ? 6.067 14.020 -9.132 1.00 95.06 91 SER A O 1
ATOM 738 N N . TRP A 1 92 ? 3.913 13.565 -9.477 1.00 96.69 92 TRP A N 1
ATOM 739 C CA . TRP A 1 92 ? 3.555 14.966 -9.737 1.00 96.69 92 TRP A CA 1
ATOM 740 C C . TRP A 1 92 ? 3.735 15.867 -8.513 1.00 96.69 92 TRP A C 1
ATOM 742 O O . TRP A 1 92 ? 3.945 17.069 -8.663 1.00 96.69 92 TRP A O 1
ATOM 752 N N . LEU A 1 93 ? 3.679 15.296 -7.309 1.00 96.69 93 LEU A N 1
ATOM 753 C CA . LEU A 1 93 ? 3.967 15.982 -6.049 1.00 96.69 93 LEU A CA 1
ATOM 754 C C . LEU A 1 93 ? 5.464 15.947 -5.680 1.00 96.69 93 LEU A C 1
ATOM 756 O O . LEU A 1 93 ? 5.831 16.414 -4.603 1.00 96.69 93 LEU A O 1
ATOM 760 N N . GLY A 1 94 ? 6.327 15.409 -6.550 1.00 96.38 94 GLY A N 1
ATOM 761 C CA . GLY A 1 94 ? 7.774 15.302 -6.338 1.00 96.38 94 GLY A CA 1
ATOM 762 C C . GLY A 1 94 ? 8.194 14.160 -5.410 1.00 96.38 94 GLY A C 1
ATOM 763 O O . GLY A 1 94 ? 9.313 14.156 -4.896 1.00 96.38 94 GLY A O 1
ATOM 764 N N . VAL A 1 95 ? 7.305 13.199 -5.147 1.00 95.12 95 VAL A N 1
ATOM 765 C CA . VAL A 1 95 ? 7.633 11.986 -4.394 1.00 95.12 95 VAL A CA 1
ATOM 766 C C . VAL A 1 95 ? 7.952 10.889 -5.401 1.00 95.12 95 VAL A C 1
ATOM 768 O O . VAL A 1 95 ? 7.041 10.221 -5.871 1.00 95.12 95 VAL A O 1
ATOM 771 N N . ASP A 1 96 ? 9.235 10.679 -5.702 1.00 89.19 96 ASP A N 1
ATOM 772 C CA . ASP A 1 96 ? 9.692 9.765 -6.771 1.00 89.19 96 ASP A CA 1
ATOM 773 C C . ASP A 1 96 ? 10.460 8.534 -6.259 1.00 89.19 96 ASP A C 1
ATOM 775 O O . ASP A 1 96 ? 11.232 7.904 -6.978 1.00 89.19 96 ASP A O 1
ATOM 779 N N . HIS A 1 97 ? 10.282 8.180 -4.986 1.00 89.62 97 HIS A N 1
ATOM 780 C CA . HIS A 1 97 ? 11.010 7.074 -4.369 1.00 89.62 97 HIS A CA 1
ATOM 781 C C . HIS A 1 97 ? 10.100 5.869 -4.105 1.00 89.62 97 HIS A C 1
ATOM 783 O O . HIS A 1 97 ? 9.110 5.975 -3.378 1.00 89.62 97 HIS A O 1
ATOM 789 N N . VAL A 1 98 ? 10.494 4.690 -4.597 1.00 86.12 98 VAL A N 1
ATOM 790 C CA . VAL A 1 98 ? 9.702 3.444 -4.521 1.00 86.12 98 VAL A CA 1
ATOM 791 C C . VAL A 1 98 ? 9.316 3.036 -3.092 1.00 86.12 98 VAL A C 1
ATOM 793 O O . VAL A 1 98 ? 8.205 2.562 -2.854 1.00 86.12 98 VAL A O 1
ATOM 796 N N . ILE A 1 99 ? 10.192 3.277 -2.106 1.00 88.88 99 ILE A N 1
ATOM 797 C CA . ILE A 1 99 ? 9.879 2.994 -0.693 1.00 88.88 99 ILE A CA 1
ATOM 798 C C . ILE A 1 99 ? 8.730 3.887 -0.205 1.00 88.88 99 ILE A C 1
ATOM 800 O O . ILE A 1 99 ? 7.821 3.403 0.469 1.00 88.88 99 ILE A O 1
ATOM 804 N N . TRP A 1 100 ? 8.737 5.171 -0.580 1.00 92.25 100 TRP A N 1
ATOM 805 C CA . TRP A 1 100 ? 7.683 6.109 -0.197 1.00 92.25 100 TRP A CA 1
ATOM 806 C C . TRP A 1 100 ? 6.368 5.782 -0.902 1.00 92.25 100 TRP A C 1
ATOM 808 O O . TRP A 1 100 ? 5.321 5.822 -0.265 1.00 92.25 100 TRP A O 1
ATOM 818 N N . TRP A 1 101 ? 6.413 5.371 -2.170 1.00 93.06 101 TRP A N 1
ATOM 819 C CA . TRP A 1 101 ? 5.235 4.889 -2.896 1.00 93.06 101 TRP A CA 1
ATOM 820 C C . TRP A 1 101 ? 4.562 3.710 -2.191 1.00 93.06 101 TRP A C 1
ATOM 822 O O . TRP A 1 101 ? 3.364 3.765 -1.915 1.00 93.06 101 TRP A O 1
ATO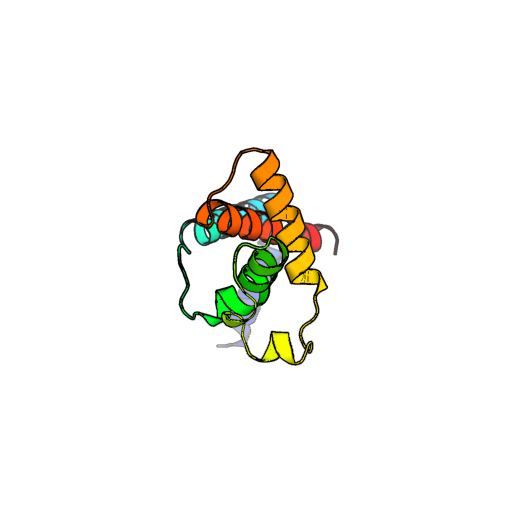M 832 N N . ASN A 1 102 ? 5.330 2.674 -1.842 1.00 92.44 102 ASN A N 1
ATOM 833 C CA . ASN A 1 102 ? 4.801 1.495 -1.155 1.00 92.44 102 ASN A CA 1
ATOM 834 C C . ASN A 1 102 ? 4.242 1.846 0.234 1.00 92.44 102 ASN A C 1
ATOM 836 O O . ASN A 1 102 ? 3.132 1.443 0.579 1.00 92.44 102 ASN A O 1
ATOM 840 N N . TYR A 1 103 ? 4.978 2.642 1.017 1.00 93.88 103 TYR A N 1
ATOM 841 C CA . TYR A 1 103 ? 4.525 3.105 2.331 1.00 93.88 103 TYR A CA 1
ATOM 842 C C . TYR A 1 103 ? 3.199 3.872 2.245 1.00 93.88 103 TYR A C 1
ATOM 844 O O . TYR A 1 103 ? 2.249 3.555 2.962 1.00 93.88 103 TYR A O 1
ATOM 852 N N . LEU A 1 104 ? 3.113 4.854 1.346 1.00 95.44 104 LEU A N 1
ATOM 853 C CA . LEU A 1 104 ? 1.927 5.695 1.193 1.00 95.44 104 LEU A CA 1
ATOM 854 C C . LEU A 1 104 ? 0.730 4.902 0.655 1.00 95.44 104 LEU A C 1
ATOM 856 O O . LEU A 1 104 ? -0.396 5.142 1.087 1.00 95.44 104 LEU A O 1
ATOM 860 N N . LEU A 1 105 ? 0.958 3.915 -0.217 1.00 95.12 105 LEU A N 1
ATOM 861 C CA . LEU A 1 105 ? -0.096 3.013 -0.685 1.00 95.12 105 LEU A CA 1
ATOM 862 C C . LEU A 1 105 ? -0.635 2.137 0.456 1.00 95.12 105 LEU A C 1
ATOM 864 O O . LEU A 1 105 ? -1.851 2.009 0.617 1.00 95.12 105 LEU A O 1
ATOM 868 N N . LYS A 1 106 ? 0.247 1.568 1.288 1.00 94.12 106 LYS A N 1
ATOM 869 C CA . LYS A 1 106 ? -0.135 0.807 2.493 1.00 94.12 106 LYS A CA 1
ATOM 870 C C . LYS A 1 106 ? -0.900 1.683 3.496 1.00 94.12 106 LYS A C 1
ATOM 872 O O . LYS A 1 106 ? -1.912 1.252 4.045 1.00 94.12 106 LYS A O 1
ATOM 877 N N . ALA A 1 107 ? -0.467 2.927 3.700 1.00 95.62 107 ALA A N 1
ATOM 878 C CA . ALA A 1 107 ? -1.160 3.881 4.565 1.00 95.62 107 ALA A CA 1
ATOM 879 C C . ALA A 1 107 ? -2.567 4.214 4.037 1.00 95.62 107 ALA A C 1
ATOM 881 O O . ALA A 1 107 ? -3.542 4.128 4.783 1.00 95.62 107 ALA A O 1
ATOM 882 N N . LEU A 1 108 ? -2.695 4.514 2.739 1.00 96.19 108 LEU A N 1
ATOM 883 C CA . LEU A 1 108 ? -3.978 4.805 2.095 1.00 96.19 108 LEU A CA 1
ATOM 884 C C . LEU A 1 108 ? -4.945 3.617 2.190 1.00 96.19 108 LEU A C 1
ATOM 886 O O . LEU A 1 108 ? -6.100 3.781 2.578 1.00 96.19 108 LEU A O 1
ATOM 890 N N . THR A 1 109 ? -4.477 2.414 1.861 1.00 94.94 109 THR A N 1
ATOM 891 C CA . THR A 1 109 ? -5.301 1.196 1.914 1.00 94.94 109 THR A CA 1
ATOM 892 C C . THR A 1 109 ? -5.742 0.861 3.338 1.00 94.94 109 THR A C 1
ATOM 894 O O . THR A 1 109 ? -6.896 0.483 3.538 1.00 94.94 109 THR A O 1
ATOM 897 N N . SER A 1 110 ? -4.889 1.086 4.343 1.00 94.94 110 SER A N 1
ATOM 898 C CA . SER A 1 110 ? -5.283 0.972 5.751 1.00 94.94 110 SER A CA 1
ATOM 899 C C . SER A 1 110 ? -6.380 1.969 6.128 1.00 94.94 110 SER A C 1
ATOM 901 O O . SER A 1 110 ? -7.371 1.573 6.739 1.00 94.94 110 SER A O 1
ATOM 903 N N . MET A 1 111 ? -6.256 3.239 5.729 1.00 95.00 111 MET A N 1
ATOM 904 C CA . MET A 1 111 ? -7.286 4.247 6.003 1.00 95.00 111 MET A CA 1
ATOM 905 C C . MET A 1 111 ? -8.629 3.871 5.372 1.00 95.00 111 MET A C 1
ATOM 907 O O . MET A 1 111 ? -9.660 3.968 6.034 1.00 95.00 111 MET A O 1
ATOM 911 N N . ILE A 1 112 ? -8.620 3.389 4.125 1.00 95.25 112 ILE A N 1
ATOM 912 C CA . ILE A 1 112 ? -9.826 2.898 3.444 1.00 95.25 112 ILE A CA 1
ATOM 913 C C . ILE A 1 112 ? -10.418 1.704 4.204 1.00 95.25 112 ILE A C 1
ATOM 915 O O . ILE A 1 112 ? -11.623 1.670 4.435 1.00 95.25 112 ILE A O 1
ATOM 919 N N . SER A 1 113 ? -9.590 0.757 4.652 1.00 94.38 113 SER A N 1
ATOM 920 C CA . SER A 1 113 ? -10.051 -0.407 5.418 1.00 94.38 113 SER A CA 1
ATOM 921 C C . SER A 1 113 ? -10.637 -0.050 6.785 1.00 94.38 113 SER A C 1
ATOM 923 O O . SER A 1 113 ? -11.499 -0.768 7.278 1.00 94.38 113 SER A O 1
ATOM 925 N N . LEU A 1 114 ? -10.166 1.011 7.439 1.00 94.12 114 LEU A N 1
ATOM 926 C CA . LEU A 1 114 ? -10.763 1.476 8.693 1.00 94.12 114 LEU A CA 1
ATOM 927 C C . LEU A 1 114 ? -12.050 2.262 8.432 1.00 94.12 114 LEU A C 1
ATOM 929 O O . LEU A 1 114 ? -13.004 2.148 9.197 1.00 94.12 114 LEU A O 1
ATOM 933 N N . LEU A 1 115 ? -12.106 3.013 7.330 1.00 93.56 115 LEU A N 1
ATOM 934 C CA . LEU A 1 115 ? -13.314 3.710 6.900 1.00 93.56 115 LEU A CA 1
ATOM 935 C C . LEU A 1 115 ? -14.454 2.730 6.600 1.00 93.56 115 LEU A C 1
ATOM 937 O O . LEU A 1 115 ? -15.586 2.996 6.991 1.00 93.56 115 LEU A O 1
ATOM 941 N N . THR A 1 116 ? -14.182 1.585 5.967 1.00 93.81 116 THR A N 1
ATOM 942 C CA . THR A 1 116 ? -15.228 0.580 5.710 1.00 93.81 116 THR A CA 1
ATOM 943 C C . THR A 1 116 ? -15.841 0.039 6.997 1.00 93.81 116 THR A C 1
ATOM 945 O O . THR A 1 116 ? -17.042 -0.186 7.020 1.00 93.81 116 THR A O 1
ATOM 948 N N . ILE A 1 117 ? -15.066 -0.106 8.076 1.00 90.69 117 ILE A N 1
ATOM 949 C CA . ILE A 1 117 ? -15.583 -0.527 9.390 1.00 90.69 117 ILE A CA 1
ATOM 950 C C . ILE A 1 117 ? -16.536 0.522 9.976 1.00 90.69 117 ILE A C 1
ATOM 952 O O . ILE A 1 117 ? -17.488 0.169 10.660 1.00 90.69 117 ILE A O 1
ATOM 956 N N . VAL A 1 118 ? -16.289 1.808 9.722 1.00 88.88 118 VAL A N 1
ATOM 957 C CA . VAL A 1 118 ? -17.161 2.901 10.185 1.00 88.88 118 VAL A CA 1
ATOM 958 C C . VAL A 1 118 ? -18.446 2.995 9.358 1.00 88.88 118 VAL A C 1
ATOM 960 O O . VAL A 1 118 ? -19.471 3.427 9.878 1.00 88.88 118 VAL A O 1
ATOM 963 N N . LEU A 1 119 ? -18.382 2.637 8.072 1.00 85.00 119 LEU A N 1
ATOM 964 C CA . LEU A 1 119 ? -19.502 2.739 7.132 1.00 85.00 119 LEU A CA 1
ATOM 965 C C . LEU A 1 119 ? -20.375 1.473 7.045 1.00 85.00 119 LEU A C 1
ATOM 967 O O . LEU A 1 119 ? -21.448 1.549 6.445 1.00 85.00 119 LEU A O 1
ATOM 971 N N . ALA A 1 120 ? -19.906 0.338 7.570 1.00 80.38 120 ALA A N 1
ATOM 972 C CA . ALA A 1 120 ? -20.606 -0.951 7.577 1.00 80.38 120 ALA A CA 1
ATOM 973 C C . ALA A 1 120 ? -21.614 -1.059 8.729 1.00 80.38 120 ALA A C 1
ATOM 975 O O . ALA A 1 120 ? -22.695 -1.641 8.485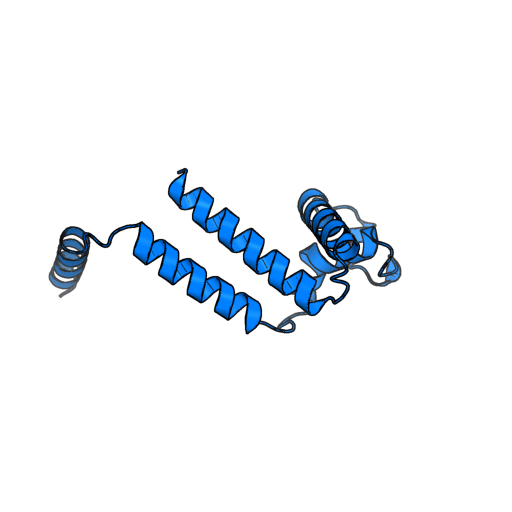 1.00 80.38 120 ALA A O 1
#